Protein AF-A0A3B5Y6P9-F1 (afdb_monomer_lite)

Structure (mmCIF, N/CA/C/O backbone):
data_AF-A0A3B5Y6P9-F1
#
_entry.id   AF-A0A3B5Y6P9-F1
#
loop_
_atom_site.group_PDB
_atom_site.id
_atom_site.type_symbol
_atom_site.label_atom_id
_atom_site.label_alt_id
_atom_site.label_comp_id
_atom_site.label_asym_id
_atom_site.label_entity_id
_atom_site.label_seq_id
_atom_site.pdbx_PDB_ins_code
_atom_site.Cartn_x
_atom_site.Cartn_y
_atom_site.Cartn_z
_atom_site.occupancy
_atom_site.B_iso_or_equiv
_atom_site.auth_seq_id
_atom_site.auth_comp_id
_atom_site.auth_asym_id
_atom_site.auth_atom_id
_atom_site.pdbx_PDB_model_num
ATOM 1 N N . MET A 1 1 ? 15.897 13.571 -12.530 1.00 49.12 1 MET A N 1
ATOM 2 C CA . MET A 1 1 ? 14.507 13.197 -12.203 1.00 49.12 1 MET A CA 1
ATOM 3 C C . MET A 1 1 ? 14.573 12.200 -11.059 1.00 49.12 1 MET A C 1
ATOM 5 O O . MET A 1 1 ? 15.140 11.129 -11.242 1.00 49.12 1 MET A O 1
ATOM 9 N N . TYR A 1 2 ? 14.145 12.604 -9.864 1.00 54.12 2 TYR A N 1
ATOM 10 C CA . TYR A 1 2 ? 14.144 11.750 -8.676 1.00 54.12 2 TYR A CA 1
ATOM 11 C C . TYR A 1 2 ? 12.828 10.965 -8.669 1.00 54.12 2 TYR A C 1
ATOM 13 O O . TYR A 1 2 ? 11.765 11.574 -8.746 1.00 54.12 2 TYR A O 1
ATOM 21 N N . TYR A 1 3 ? 12.885 9.632 -8.633 1.00 66.38 3 TYR A N 1
ATOM 22 C CA . TYR A 1 3 ? 11.687 8.827 -8.390 1.00 66.38 3 TYR A CA 1
ATOM 23 C C . TYR A 1 3 ? 11.271 9.026 -6.932 1.00 66.38 3 TYR A C 1
ATOM 25 O O . TYR A 1 3 ? 12.055 8.747 -6.028 1.00 66.38 3 TYR A O 1
ATOM 33 N N . GLN A 1 4 ? 10.060 9.539 -6.711 1.00 81.25 4 GLN A N 1
ATOM 34 C CA . GLN A 1 4 ? 9.556 9.844 -5.368 1.00 81.25 4 GLN A CA 1
ATOM 35 C C . GLN A 1 4 ? 9.090 8.588 -4.612 1.00 81.25 4 GLN A C 1
ATOM 37 O O . GLN A 1 4 ? 9.031 8.592 -3.386 1.00 81.25 4 GLN A O 1
ATOM 42 N N . VAL A 1 5 ? 8.807 7.494 -5.328 1.00 85.06 5 VAL A N 1
ATOM 43 C CA . VAL A 1 5 ? 8.350 6.219 -4.760 1.00 85.06 5 VAL A CA 1
ATOM 44 C C . VAL A 1 5 ? 9.336 5.091 -5.056 1.00 85.06 5 VAL A C 1
ATOM 46 O O . VAL A 1 5 ? 9.984 5.074 -6.100 1.00 85.06 5 VAL A O 1
ATOM 49 N N . SER A 1 6 ? 9.431 4.128 -4.136 1.00 87.31 6 SER A N 1
ATOM 50 C CA . SER A 1 6 ? 10.250 2.909 -4.271 1.00 87.31 6 SER A CA 1
ATOM 51 C C . SER A 1 6 ? 9.420 1.644 -4.522 1.00 87.31 6 SER A C 1
ATOM 53 O O . SER A 1 6 ? 9.965 0.572 -4.795 1.00 87.31 6 SER A O 1
ATOM 55 N N . ARG A 1 7 ? 8.090 1.756 -4.431 1.00 89.19 7 ARG A N 1
ATOM 56 C CA . ARG A 1 7 ? 7.139 0.661 -4.622 1.00 89.19 7 ARG A CA 1
ATOM 57 C C . ARG A 1 7 ? 5.968 1.140 -5.457 1.00 89.19 7 ARG A C 1
ATOM 59 O O . ARG A 1 7 ? 5.507 2.264 -5.285 1.00 89.19 7 ARG A O 1
ATOM 66 N N . SER A 1 8 ? 5.485 0.278 -6.337 1.00 89.94 8 SER A N 1
ATOM 67 C CA . SER A 1 8 ? 4.295 0.553 -7.136 1.00 89.94 8 SER A CA 1
ATOM 68 C C . SER A 1 8 ? 3.648 -0.747 -7.590 1.00 89.94 8 SER A C 1
ATOM 70 O O . SER A 1 8 ? 4.267 -1.813 -7.561 1.00 89.94 8 SER A O 1
ATOM 72 N N . ILE A 1 9 ? 2.423 -0.664 -8.089 1.00 89.38 9 ILE A N 1
ATOM 73 C CA . ILE A 1 9 ? 1.793 -1.720 -8.885 1.00 89.38 9 ILE A CA 1
ATOM 74 C C . ILE A 1 9 ? 1.842 -1.255 -10.347 1.00 89.38 9 ILE A C 1
ATOM 76 O O . ILE A 1 9 ? 1.620 -0.082 -10.614 1.00 89.38 9 ILE A O 1
ATOM 80 N N . GLY A 1 10 ? 2.189 -2.136 -11.293 1.00 85.62 10 GLY A N 1
ATOM 81 C CA . GLY A 1 10 ? 2.438 -1.739 -12.690 1.00 85.62 10 GLY A CA 1
ATOM 82 C C . GLY A 1 10 ? 3.913 -1.438 -12.971 1.00 85.62 10 GLY A C 1
ATOM 83 O O . GLY A 1 10 ? 4.763 -2.213 -12.540 1.00 85.62 10 GLY A O 1
ATOM 84 N N . ASP A 1 11 ? 4.226 -0.362 -13.696 1.00 83.00 11 ASP A N 1
ATOM 85 C CA . ASP A 1 11 ? 5.596 0.098 -14.016 1.00 83.00 11 ASP A CA 1
ATOM 86 C C . ASP A 1 11 ? 6.552 -1.005 -14.495 1.00 83.00 11 ASP A C 1
ATOM 88 O O . ASP A 1 11 ? 7.700 -1.106 -14.055 1.00 83.00 11 ASP A O 1
ATOM 92 N N . ILE A 1 12 ? 6.068 -1.869 -15.393 1.00 80.62 12 ILE A N 1
ATOM 93 C CA . ILE A 1 12 ? 6.755 -3.110 -15.785 1.00 80.62 12 ILE A CA 1
ATOM 94 C C . ILE A 1 12 ? 8.185 -2.875 -16.292 1.00 80.62 12 ILE A C 1
ATOM 96 O O . ILE A 1 12 ? 9.093 -3.634 -15.953 1.00 80.62 12 ILE A O 1
ATOM 100 N N . TYR A 1 13 ? 8.406 -1.773 -17.010 1.00 76.88 13 TYR A N 1
ATOM 101 C CA . TYR A 1 13 ? 9.709 -1.386 -17.550 1.00 76.88 13 TYR A CA 1
ATOM 102 C C . TYR A 1 13 ? 10.758 -1.051 -16.472 1.00 76.88 13 TYR A C 1
ATOM 104 O O . TYR A 1 13 ? 11.954 -1.126 -16.738 1.00 76.88 13 TYR A O 1
ATOM 112 N N . LEU A 1 14 ? 10.331 -0.725 -15.245 1.00 77.69 14 LEU A N 1
ATOM 113 C CA . LEU A 1 14 ? 11.206 -0.425 -14.100 1.00 77.69 14 LEU A CA 1
ATOM 114 C C . LEU A 1 14 ? 11.413 -1.632 -13.164 1.00 77.69 14 LEU A C 1
ATOM 116 O O . LEU A 1 14 ? 12.177 -1.544 -12.196 1.00 77.69 14 LEU A O 1
ATOM 120 N N . LYS A 1 15 ? 10.734 -2.753 -13.446 1.00 78.75 15 LYS A N 1
ATOM 121 C CA . LYS A 1 15 ? 10.693 -3.966 -12.607 1.00 78.75 15 LYS A CA 1
ATOM 122 C C . LYS A 1 15 ? 11.220 -5.217 -13.286 1.00 78.75 15 LYS A C 1
ATOM 124 O O . LYS A 1 15 ? 11.538 -6.180 -12.598 1.00 78.75 15 LYS A O 1
ATOM 129 N N . LYS A 1 16 ? 11.266 -5.235 -14.615 1.00 74.25 16 LYS A N 1
ATOM 130 C CA . LYS A 1 16 ? 11.679 -6.402 -15.389 1.00 74.25 16 LYS A CA 1
ATOM 131 C C . LYS A 1 16 ? 12.729 -5.999 -16.425 1.00 74.25 16 LYS A C 1
ATOM 133 O O . LYS A 1 16 ? 12.414 -5.213 -17.324 1.00 74.25 16 LYS A O 1
ATOM 138 N 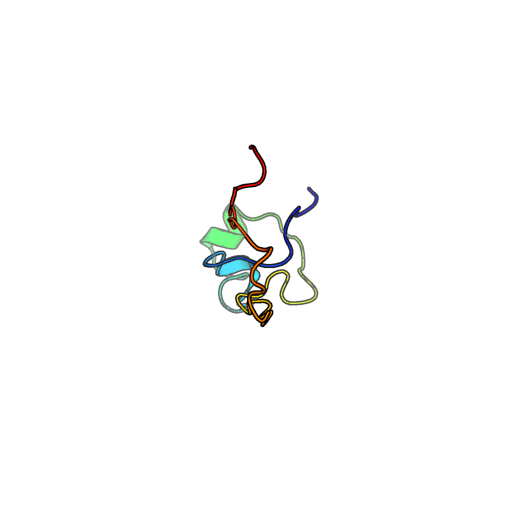N . PRO A 1 17 ? 13.976 -6.488 -16.305 1.00 68.19 17 PRO A N 1
ATOM 139 C CA . PRO A 1 17 ? 15.056 -6.095 -17.202 1.00 68.19 17 PRO A CA 1
ATOM 140 C C . PRO A 1 17 ? 14.795 -6.504 -18.657 1.00 68.19 17 PRO A C 1
ATOM 142 O O . PRO A 1 17 ? 15.311 -5.851 -19.561 1.00 68.19 17 PRO A O 1
ATOM 145 N N . GLU A 1 18 ? 13.948 -7.509 -18.896 1.00 71.06 18 GLU A N 1
ATOM 146 C CA . GLU A 1 18 ? 13.581 -7.978 -20.236 1.00 71.06 18 GLU A CA 1
ATOM 147 C C . GLU A 1 18 ? 12.842 -6.898 -21.040 1.00 71.06 18 GLU A C 1
ATOM 149 O O . GLU A 1 18 ? 13.070 -6.759 -22.236 1.00 71.06 18 GLU A O 1
ATOM 154 N N . TYR A 1 19 ? 12.020 -6.082 -20.372 1.00 69.12 19 TYR A N 1
ATOM 155 C CA . TYR A 1 19 ? 11.235 -5.019 -21.012 1.00 69.12 19 TYR A CA 1
ATOM 156 C C . TYR A 1 19 ? 11.999 -3.691 -21.086 1.00 69.12 19 TYR A C 1
ATOM 158 O O . TYR A 1 19 ? 11.740 -2.867 -21.960 1.00 69.12 19 TYR A O 1
ATOM 166 N N . ASN A 1 20 ? 12.991 -3.477 -20.214 1.00 62.66 20 ASN A N 1
ATOM 167 C CA . ASN A 1 20 ? 13.830 -2.268 -20.218 1.00 62.66 20 ASN A CA 1
ATOM 168 C C . ASN A 1 20 ? 14.640 -2.117 -21.530 1.00 62.66 20 ASN A C 1
ATOM 170 O O . ASN A 1 20 ? 15.099 -1.035 -21.887 1.00 62.66 20 ASN A O 1
ATOM 174 N N . MET A 1 21 ? 14.797 -3.202 -22.294 1.00 65.25 21 MET A N 1
ATOM 175 C CA . MET A 1 21 ? 15.515 -3.203 -23.570 1.00 65.25 21 MET A CA 1
ATOM 176 C C . MET A 1 21 ? 14.611 -3.171 -24.806 1.00 65.25 21 MET A C 1
ATOM 178 O O . MET A 1 21 ? 15.135 -3.162 -25.925 1.00 65.25 21 MET A O 1
ATOM 182 N N . ASP A 1 22 ? 13.289 -3.099 -24.634 1.00 70.81 22 ASP A N 1
ATOM 183 C CA . ASP A 1 22 ? 12.358 -3.063 -25.756 1.00 70.81 22 ASP A CA 1
ATOM 184 C C . ASP A 1 22 ? 12.549 -1.818 -26.625 1.00 70.81 22 ASP A C 1
ATOM 186 O O . ASP A 1 22 ? 12.822 -0.711 -26.155 1.00 70.81 22 ASP A O 1
ATOM 190 N N . ARG A 1 23 ? 12.361 -1.985 -27.939 1.00 67.38 23 ARG A N 1
ATOM 191 C CA . ARG A 1 23 ? 12.593 -0.933 -28.947 1.00 67.38 23 ARG A CA 1
ATOM 192 C C . ARG A 1 23 ? 11.757 0.328 -28.698 1.00 67.38 23 ARG A C 1
ATOM 194 O O . ARG A 1 23 ? 12.179 1.418 -29.075 1.00 67.38 23 ARG A O 1
ATOM 201 N N . ILE A 1 24 ? 10.586 0.176 -28.080 1.00 68.94 24 ILE A N 1
ATOM 202 C CA . ILE A 1 24 ? 9.694 1.277 -27.694 1.00 68.94 24 ILE A CA 1
ATOM 203 C C . ILE A 1 24 ? 10.253 2.001 -26.464 1.00 68.94 24 ILE A C 1
ATOM 205 O O . ILE A 1 24 ? 10.383 3.225 -26.484 1.00 68.94 24 ILE A O 1
ATOM 209 N N . PHE A 1 25 ? 10.676 1.258 -25.438 1.00 65.50 25 PHE A N 1
ATOM 210 C CA . PHE A 1 25 ? 11.273 1.835 -24.235 1.00 65.50 25 PHE A CA 1
ATOM 211 C C . PHE A 1 25 ? 12.612 2.517 -24.529 1.00 65.50 25 PHE A C 1
ATOM 213 O O . PHE A 1 25 ? 12.874 3.588 -24.011 1.00 65.50 25 PHE A O 1
ATOM 220 N N . ARG A 1 26 ? 13.418 2.002 -25.462 1.00 65.12 26 ARG A N 1
ATOM 221 C CA . ARG A 1 26 ? 14.644 2.684 -25.921 1.00 65.12 26 ARG A CA 1
ATOM 222 C C . ARG A 1 26 ? 14.396 3.990 -26.687 1.00 65.12 26 ARG A C 1
ATOM 224 O O . ARG A 1 26 ? 15.301 4.812 -26.764 1.00 65.12 26 ARG A O 1
ATOM 231 N N . LYS A 1 27 ? 13.217 4.167 -27.299 1.00 65.62 27 LYS A N 1
ATOM 232 C CA . LYS A 1 27 ? 12.857 5.384 -28.054 1.00 65.62 27 LYS A CA 1
ATOM 233 C C . LYS A 1 27 ? 12.281 6.495 -27.174 1.00 65.62 27 LYS A C 1
ATOM 235 O O . LYS A 1 27 ? 12.400 7.657 -27.540 1.00 65.62 27 LYS A O 1
ATOM 240 N N . ILE A 1 28 ? 11.616 6.131 -26.078 1.00 64.81 28 ILE A N 1
ATOM 241 C CA . ILE A 1 28 ? 10.837 7.054 -25.230 1.00 64.81 28 ILE A CA 1
ATOM 242 C C . ILE A 1 28 ? 11.432 7.150 -23.817 1.00 64.81 28 ILE A C 1
ATOM 244 O O . ILE A 1 28 ? 11.310 8.169 -23.143 1.00 64.81 28 ILE A O 1
ATOM 248 N N . GLY A 1 29 ? 12.080 6.085 -23.358 1.00 60.81 29 GLY A N 1
ATOM 249 C CA . GLY A 1 29 ? 12.698 5.987 -22.048 1.00 60.81 29 GLY A CA 1
ATOM 250 C C . GLY A 1 29 ? 14.044 6.696 -22.005 1.00 60.81 29 GLY A C 1
ATOM 251 O O . GLY A 1 29 ? 14.852 6.625 -22.931 1.00 60.81 29 GLY A O 1
ATOM 252 N N . LEU A 1 30 ? 14.302 7.370 -20.887 1.00 57.84 30 LEU A N 1
ATOM 253 C CA . LEU A 1 30 ? 15.644 7.821 -20.549 1.00 57.84 30 LEU A CA 1
ATOM 254 C C . LEU A 1 30 ? 16.569 6.595 -20.474 1.00 57.84 30 LEU A C 1
ATOM 256 O O . LEU A 1 30 ? 16.249 5.630 -19.779 1.00 57.84 30 LEU A O 1
ATOM 260 N N . VAL A 1 31 ? 17.737 6.656 -21.122 1.00 54.66 31 VAL A N 1
ATOM 261 C CA . VAL A 1 31 ? 18.818 5.666 -20.966 1.00 54.66 31 VAL A CA 1
ATOM 262 C C . VAL A 1 31 ? 19.439 5.828 -19.573 1.00 54.66 31 VAL A C 1
ATOM 264 O O . VAL A 1 31 ? 20.567 6.284 -19.412 1.00 54.66 31 VAL A O 1
ATOM 267 N N . ILE A 1 32 ? 18.684 5.514 -18.524 1.00 56.38 32 ILE A N 1
ATOM 268 C CA . ILE A 1 32 ? 19.238 5.311 -17.192 1.00 56.38 32 ILE A CA 1
ATOM 269 C C . ILE A 1 32 ? 19.504 3.819 -17.106 1.00 56.38 32 ILE A C 1
ATOM 271 O O . ILE A 1 32 ? 18.577 3.013 -17.040 1.00 56.38 32 ILE A O 1
ATOM 275 N N . ALA A 1 33 ? 20.783 3.451 -17.116 1.00 53.41 33 ALA A N 1
ATOM 276 C CA . ALA A 1 33 ? 21.208 2.105 -16.773 1.00 53.41 33 ALA A CA 1
ATOM 277 C C . ALA A 1 33 ? 20.838 1.850 -15.304 1.00 53.41 33 ALA A C 1
ATOM 279 O O . ALA A 1 33 ? 21.612 2.125 -14.384 1.00 53.41 33 ALA A O 1
ATOM 280 N N .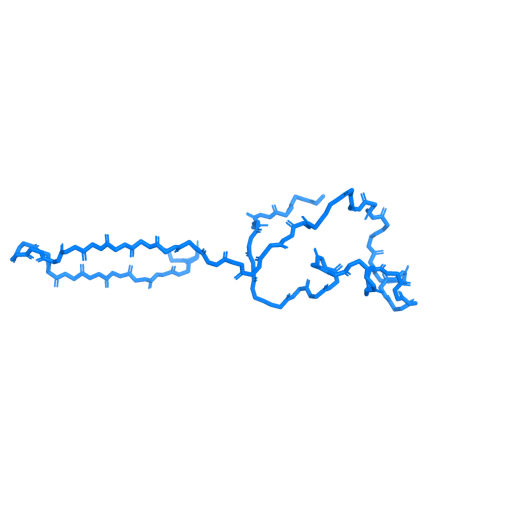 LEU A 1 34 ? 19.611 1.386 -15.073 1.00 58.47 34 LEU A N 1
ATOM 281 C CA . LEU A 1 34 ? 19.161 0.925 -13.772 1.00 58.47 34 LEU A CA 1
ATOM 282 C C . LEU A 1 34 ? 20.036 -0.273 -13.399 1.00 58.47 34 LEU A C 1
ATOM 284 O O . LEU A 1 34 ? 19.843 -1.376 -13.898 1.00 58.47 34 LEU A O 1
ATOM 288 N N . LYS A 1 35 ? 21.030 -0.048 -12.530 1.00 55.94 35 LYS A N 1
ATOM 289 C CA . LYS A 1 35 ? 21.945 -1.0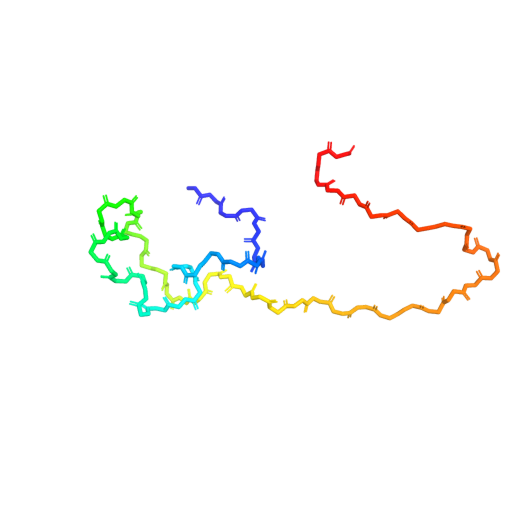98 -12.044 1.00 55.94 35 LYS A CA 1
ATOM 290 C C . LYS A 1 35 ? 21.213 -2.232 -11.306 1.00 55.94 35 LYS A C 1
ATOM 292 O O . LYS A 1 35 ? 21.801 -3.281 -11.077 1.00 55.94 35 LYS A O 1
ATOM 297 N N . ARG A 1 36 ? 19.961 -2.002 -10.897 1.00 60.88 36 ARG A N 1
ATOM 298 C CA . ARG A 1 36 ? 19.076 -2.933 -10.187 1.00 60.88 36 ARG A CA 1
ATOM 299 C C . ARG A 1 36 ? 17.614 -2.582 -10.460 1.00 60.88 36 ARG A C 1
ATOM 301 O O . ARG A 1 36 ? 17.336 -1.458 -10.875 1.00 60.88 36 ARG A O 1
ATOM 308 N N . LEU A 1 37 ? 16.702 -3.509 -10.158 1.00 64.00 37 LEU A N 1
ATOM 309 C CA . LEU A 1 37 ? 15.258 -3.248 -10.138 1.00 64.00 37 LEU A CA 1
ATOM 310 C C . LEU A 1 37 ? 14.976 -1.990 -9.308 1.00 64.00 37 LEU A C 1
ATOM 312 O O . LEU A 1 37 ? 15.367 -1.918 -8.142 1.00 64.00 37 LEU A O 1
ATOM 316 N N . ALA A 1 38 ? 14.370 -0.977 -9.928 1.00 74.12 38 ALA A N 1
ATOM 317 C CA . ALA A 1 38 ? 14.164 0.318 -9.280 1.00 74.12 38 ALA A CA 1
ATOM 318 C C . ALA A 1 38 ? 12.945 0.306 -8.353 1.00 74.12 38 ALA A C 1
ATOM 320 O O . ALA A 1 38 ? 12.917 1.046 -7.373 1.00 74.12 38 ALA A O 1
ATOM 321 N N . LEU A 1 39 ? 11.958 -0.536 -8.670 1.00 85.69 39 LEU A N 1
ATOM 322 C CA . LEU A 1 39 ? 10.682 -0.625 -7.974 1.00 85.69 39 LEU A CA 1
ATOM 323 C C . LEU A 1 39 ? 10.355 -2.080 -7.633 1.00 85.69 39 LEU A C 1
ATOM 325 O O . LEU A 1 39 ? 10.676 -2.994 -8.391 1.00 85.69 39 LEU A O 1
ATOM 329 N N . THR A 1 40 ? 9.654 -2.284 -6.522 1.00 86.75 40 THR A N 1
ATOM 330 C CA . THR A 1 40 ? 9.050 -3.575 -6.156 1.00 86.75 40 THR A CA 1
ATOM 331 C C . THR A 1 40 ? 7.526 -3.455 -6.067 1.00 86.75 40 THR A C 1
ATOM 333 O O . THR A 1 40 ? 6.994 -2.379 -5.792 1.00 86.75 40 THR A O 1
ATOM 336 N N . THR A 1 41 ? 6.816 -4.554 -6.334 1.00 91.00 41 THR A N 1
ATOM 337 C CA . THR A 1 41 ? 5.372 -4.699 -6.062 1.00 91.00 41 THR A CA 1
ATOM 338 C C . THR A 1 41 ? 5.094 -5.229 -4.661 1.00 91.00 41 THR A C 1
ATOM 340 O O . THR A 1 41 ? 3.936 -5.342 -4.274 1.00 91.00 41 THR A O 1
ATOM 343 N N . GLU A 1 42 ? 6.134 -5.602 -3.917 1.00 93.75 42 GLU A N 1
ATOM 344 C CA . GLU A 1 42 ? 5.991 -6.193 -2.595 1.00 93.75 42 GLU A CA 1
ATOM 345 C C . GLU A 1 42 ? 5.461 -5.155 -1.592 1.00 93.75 42 GLU A C 1
ATOM 347 O O . GLU A 1 42 ? 6.120 -4.133 -1.344 1.00 93.75 42 GLU A O 1
ATOM 352 N N . PRO A 1 43 ? 4.267 -5.367 -1.012 1.00 94.62 43 PRO A N 1
ATOM 353 C CA . PRO A 1 43 ? 3.717 -4.448 -0.030 1.00 94.62 43 PRO A CA 1
ATOM 354 C C . PRO A 1 43 ? 4.491 -4.536 1.288 1.00 94.62 43 PRO A C 1
ATOM 356 O O . PRO A 1 43 ? 5.282 -5.447 1.523 1.00 94.62 43 PRO A O 1
ATOM 359 N N . GLN A 1 44 ? 4.263 -3.575 2.178 1.00 94.50 44 GLN A N 1
ATOM 360 C CA . GLN A 1 44 ? 4.661 -3.711 3.574 1.00 94.50 44 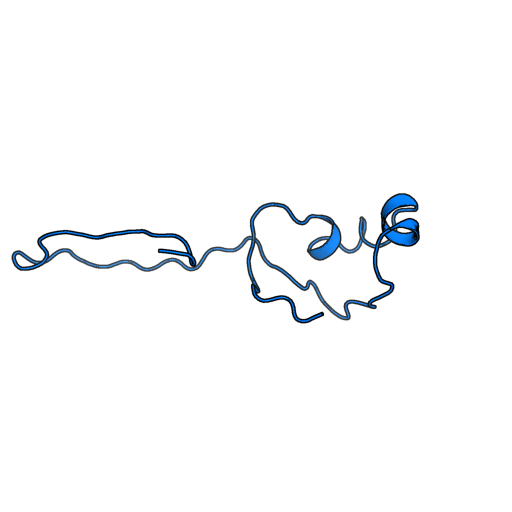GLN A CA 1
ATOM 361 C C . GLN A 1 44 ? 3.419 -4.049 4.388 1.00 94.50 44 GLN A C 1
ATOM 363 O O . GLN A 1 44 ? 2.433 -3.315 4.343 1.00 94.50 44 GLN A O 1
ATOM 368 N N . ILE A 1 45 ? 3.468 -5.162 5.114 1.00 96.25 45 ILE A N 1
ATOM 369 C CA . ILE A 1 45 ? 2.342 -5.645 5.911 1.00 96.25 45 ILE A CA 1
ATOM 370 C C . ILE A 1 45 ? 2.543 -5.193 7.355 1.00 96.25 45 ILE A C 1
ATOM 372 O O . ILE A 1 45 ? 3.588 -5.452 7.949 1.00 96.25 45 ILE A O 1
ATOM 376 N N . HIS A 1 46 ? 1.530 -4.538 7.917 1.00 96.06 46 HIS A N 1
ATOM 377 C CA . HIS A 1 46 ? 1.471 -4.196 9.334 1.00 96.06 46 HIS A CA 1
ATOM 378 C C . HIS A 1 46 ? 0.198 -4.777 9.937 1.00 96.06 46 HIS A C 1
ATOM 380 O O . HIS A 1 46 ? -0.880 -4.650 9.358 1.00 96.06 46 HIS A O 1
ATOM 386 N N . VAL A 1 47 ? 0.332 -5.393 11.108 1.00 96.81 47 VAL A N 1
ATOM 387 C CA . VAL A 1 47 ? -0.785 -5.938 11.883 1.00 96.81 47 VAL A CA 1
ATOM 388 C C . VAL A 1 47 ? -0.898 -5.131 13.167 1.00 96.81 47 VAL A C 1
ATOM 390 O O . VAL A 1 47 ? 0.099 -4.905 13.851 1.00 96.81 47 VAL A O 1
ATOM 393 N N . ARG A 1 48 ? -2.111 -4.681 13.486 1.00 95.38 48 ARG A N 1
ATOM 394 C CA . ARG A 1 48 ? -2.413 -3.940 14.710 1.00 95.38 48 ARG A CA 1
ATOM 395 C C . ARG A 1 48 ? -3.714 -4.457 15.305 1.00 95.38 48 ARG A C 1
ATOM 397 O O . ARG A 1 48 ? -4.708 -4.579 14.599 1.00 95.38 48 ARG A O 1
ATOM 404 N N . GLU A 1 49 ? -3.696 -4.708 16.607 1.00 97.12 49 GLU A N 1
ATOM 405 C CA . GLU A 1 49 ? -4.897 -5.010 17.380 1.00 97.12 49 GLU A CA 1
ATOM 406 C C . GLU A 1 49 ? -5.652 -3.716 17.714 1.00 97.12 49 GLU A C 1
ATOM 408 O O . GLU A 1 49 ? -5.043 -2.723 18.128 1.00 97.12 49 GLU A O 1
ATOM 413 N N . LEU A 1 50 ? -6.971 -3.724 17.508 1.00 97.00 50 LEU A N 1
ATOM 414 C CA . LEU A 1 50 ? -7.834 -2.586 17.815 1.00 97.00 50 LEU A CA 1
ATOM 415 C C . LEU A 1 50 ? -8.123 -2.535 19.314 1.00 97.00 50 LEU A C 1
ATOM 417 O O . LEU A 1 50 ? -8.509 -3.536 19.916 1.00 97.00 50 LEU A O 1
ATOM 421 N N . LYS A 1 51 ? -7.973 -1.354 19.911 1.00 97.62 51 LYS A N 1
ATOM 422 C CA . LYS A 1 51 ? -8.331 -1.094 21.311 1.00 97.62 51 LYS A CA 1
ATOM 423 C C . LYS A 1 51 ? -9.661 -0.341 21.391 1.00 97.62 51 LYS A C 1
ATOM 425 O O . LYS A 1 51 ? -10.009 0.358 20.447 1.00 97.62 51 LYS A O 1
ATOM 430 N N . PRO A 1 52 ? -10.369 -0.367 22.535 1.00 97.38 52 PRO A N 1
ATOM 431 C CA . PRO A 1 52 ? -11.618 0.387 22.702 1.00 97.38 52 PRO A CA 1
ATOM 432 C C . PRO A 1 52 ? -11.506 1.903 22.448 1.00 97.38 52 PRO A C 1
ATOM 434 O O . PRO A 1 52 ? -12.507 2.551 22.169 1.00 97.38 52 PRO A O 1
ATOM 437 N N . ILE A 1 53 ? -10.296 2.464 22.551 1.00 97.00 53 ILE A N 1
ATOM 438 C CA . ILE A 1 53 ? -10.000 3.880 22.284 1.00 97.00 53 ILE A CA 1
ATOM 439 C C . ILE A 1 53 ? -9.799 4.192 20.788 1.00 97.00 53 ILE A C 1
ATOM 441 O O . ILE A 1 53 ? -9.756 5.354 20.389 1.00 97.00 53 ILE A O 1
ATOM 445 N N . ASP A 1 54 ? -9.656 3.169 19.944 1.00 96.94 54 ASP A N 1
ATOM 446 C CA . ASP A 1 54 ? -9.441 3.335 18.510 1.00 96.94 54 ASP A CA 1
ATOM 447 C C . ASP A 1 54 ? -10.787 3.582 17.812 1.00 96.94 54 ASP A C 1
ATOM 449 O O . ASP A 1 54 ? -11.503 2.649 17.458 1.00 96.94 54 ASP A O 1
ATOM 453 N N . HIS A 1 55 ? -11.149 4.856 17.633 1.00 95.88 55 HIS A N 1
ATOM 454 C CA . HIS A 1 55 ? -12.463 5.243 17.103 1.00 95.88 55 HIS A CA 1
ATOM 455 C C . HIS A 1 55 ? -12.589 5.143 15.576 1.00 95.88 55 HIS A C 1
ATOM 457 O O . HIS A 1 55 ? -13.658 4.800 15.075 1.00 95.88 55 HIS A O 1
ATOM 463 N N . PHE A 1 56 ? -11.533 5.466 14.824 1.00 96.75 56 PHE A N 1
ATOM 464 C CA . PHE A 1 56 ? -11.535 5.396 13.361 1.00 96.75 56 PHE A CA 1
ATOM 465 C C . PHE A 1 56 ? -10.115 5.296 12.789 1.00 96.75 56 PHE A C 1
ATOM 467 O O . PHE A 1 56 ? -9.132 5.646 13.442 1.00 96.75 56 PHE A O 1
ATOM 474 N N . LEU A 1 57 ? -10.023 4.834 11.542 1.00 95.38 57 LEU A N 1
ATOM 475 C CA . LEU A 1 57 ? -8.798 4.759 10.749 1.00 95.38 57 LEU A CA 1
ATOM 476 C C . LEU A 1 57 ? -9.060 5.399 9.385 1.00 95.38 57 LEU A C 1
ATOM 478 O O . LEU A 1 57 ? -10.058 5.080 8.741 1.00 95.38 57 LEU A O 1
ATOM 482 N N . ILE A 1 58 ? -8.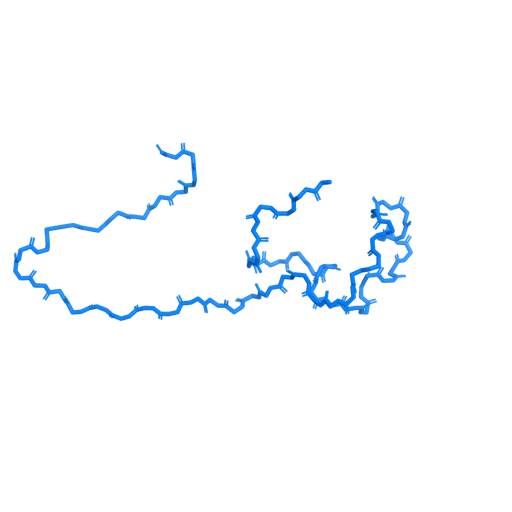167 6.288 8.949 1.00 96.19 58 ILE A N 1
ATOM 483 C CA . ILE A 1 58 ? -8.275 6.981 7.661 1.00 96.19 58 ILE A CA 1
ATOM 484 C C . ILE A 1 58 ? -7.107 6.557 6.776 1.00 96.19 58 ILE A C 1
ATOM 486 O O . ILE A 1 58 ? -5.952 6.606 7.196 1.00 96.19 58 ILE A O 1
ATOM 490 N N . PHE A 1 59 ? -7.424 6.183 5.539 1.00 96.19 59 PHE A N 1
ATOM 491 C CA . PHE A 1 59 ? -6.458 6.012 4.461 1.00 96.19 59 PHE A CA 1
ATOM 492 C C . PHE A 1 59 ? -6.649 7.143 3.456 1.00 96.19 59 PHE A C 1
ATOM 494 O O . PHE A 1 59 ? -7.770 7.392 3.014 1.00 96.19 59 PHE A O 1
ATOM 501 N N . ALA A 1 60 ? -5.561 7.817 3.100 1.00 96.19 60 ALA A N 1
ATOM 502 C CA . ALA A 1 60 ? -5.566 8.937 2.172 1.00 96.19 60 ALA A CA 1
ATOM 503 C C . ALA A 1 60 ? -4.358 8.871 1.233 1.00 96.19 60 ALA A C 1
ATOM 505 O O . ALA A 1 60 ? -3.352 8.233 1.551 1.00 96.19 60 ALA A O 1
ATOM 506 N N . TYR A 1 61 ? -4.482 9.509 0.070 1.00 94.06 61 TYR A N 1
ATOM 507 C CA . TYR A 1 61 ? -3.371 9.703 -0.860 1.00 94.06 61 TYR A CA 1
ATOM 508 C C . TYR A 1 61 ? -2.532 10.926 -0.443 1.00 94.06 61 TYR A C 1
ATOM 510 O O . TYR A 1 61 ? -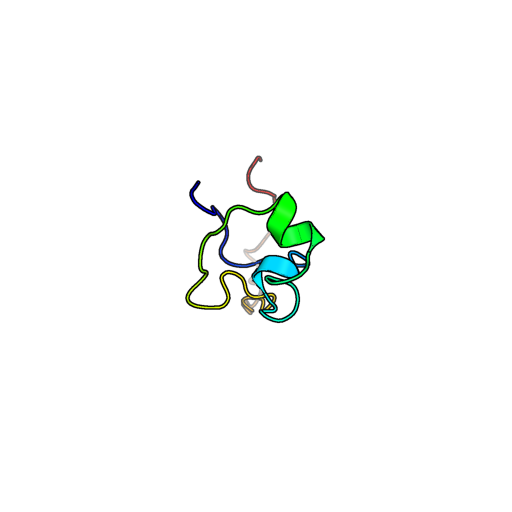2.901 11.658 0.470 1.00 94.06 61 TYR A O 1
ATOM 518 N N . ASP A 1 62 ? -1.401 11.146 -1.107 1.00 89.94 62 ASP A N 1
ATOM 519 C CA . ASP A 1 62 ? -0.392 12.163 -0.773 1.00 89.94 62 ASP A CA 1
ATOM 520 C C . ASP A 1 62 ? -0.831 13.632 -0.928 1.00 89.94 62 ASP A C 1
ATOM 522 O O . ASP A 1 62 ? -0.119 14.525 -0.476 1.00 89.94 62 ASP A O 1
ATOM 526 N N . GLY A 1 63 ? -1.976 13.888 -1.561 1.00 91.62 63 GLY A N 1
ATOM 527 C CA . GLY A 1 63 ? -2.521 15.229 -1.785 1.00 91.62 63 GLY A CA 1
ATOM 528 C C . GLY A 1 63 ? -3.784 15.548 -0.981 1.00 91.62 63 GLY A C 1
ATOM 529 O O . GLY A 1 63 ? -4.500 16.474 -1.367 1.00 91.62 63 GLY A O 1
ATOM 530 N N . LEU A 1 64 ? -4.082 14.771 0.066 1.00 86.38 64 LEU A N 1
ATOM 531 C CA . LEU A 1 64 ? -4.953 15.193 1.171 1.00 86.38 64 LEU A CA 1
ATOM 532 C C . LEU A 1 64 ? -4.099 15.872 2.249 1.00 86.38 64 LEU A C 1
ATOM 534 O O . LEU A 1 64 ? -4.534 16.932 2.745 1.00 86.38 64 LEU A O 1
#

Organism: Triticum aestivum (NCBI:txid4565)

Secondary structure (DSSP, 8-state):
---S-SB-S--GGGT-HHHHT-TTHHHHS-----SS---B-PPPP---PPPTT--------TT-

InterPro domains:
  IPR001932 PPM-type phosphatase-like domain [PF00481] (4-64)
  IPR036457 PPM-type phosphatase-like domain superfamily [G3DSA:3.60.40.10] (2-64)
  IPR036457 PPM-type phosphatase-like domain superfamily [SSF81606] (3-64)

pLDDT: mean 79.72, std 15.03, range [49.12, 97.62]

Foldseek 3Di:
DDDPDQEDDDPVCLADVVNVPDPVCVVVPDPDPPVDRRYYNDDDDDDDDDDPPCPDDDDDDPVD

Sequence (64 aa):
MYYQVSRSIGDIYLKKPEYNMDRIFRKIGLVIALKRLALTTEPQIHVRELKPIDHFLIFAYDGL

Radius of gyration: 17.87 Å; chains: 1; bounding box: 34×23×52 Å